Protein AF-A0AAV0JJC5-F1 (afdb_monomer)

Solvent-accessible surface area (backbone atoms only — not comparable to full-atom values): 6132 Å² total; per-residue (Å²): 111,68,70,65,62,50,53,75,70,28,71,69,53,52,53,50,50,52,50,53,51,53,30,59,77,65,74,42,79,82,50,72,70,56,52,53,50,51,51,55,52,48,54,56,51,50,53,56,49,50,56,50,50,52,54,50,49,51,52,51,52,54,51,51,48,46,46,45,70,75,70,37,55,74,71,54,28,52,57,49,52,51,54,50,51,54,50,51,52,53,51,51,54,47,50,55,51,54,52,53,52,61,72,68,54,79,86,128

Mean predicted aligned error: 7.65 Å

Structure (mmCIF, N/CA/C/O backbone):
data_AF-A0AAV0JJC5-F1
#
_entry.id   AF-A0AAV0JJC5-F1
#
loop_
_atom_site.group_PDB
_atom_site.id
_atom_site.type_symbol
_atom_site.label_atom_id
_atom_site.label_alt_id
_atom_site.label_comp_id
_atom_site.label_asym_id
_atom_site.label_entity_id
_atom_site.label_seq_id
_atom_site.pdbx_PDB_ins_code
_atom_site.Cartn_x
_atom_site.Cartn_y
_atom_site.Cartn_z
_atom_site.occupancy
_atom_site.B_iso_or_equiv
_atom_site.auth_seq_id
_atom_site.auth_comp_id
_atom_site.auth_asym_id
_atom_site.auth_atom_id
_atom_site.pdbx_PDB_model_num
ATOM 1 N N . MET A 1 1 ? -3.685 6.514 -6.804 1.00 66.12 1 MET A N 1
ATOM 2 C CA . MET A 1 1 ? -3.808 5.058 -6.588 1.00 66.12 1 MET A CA 1
ATOM 3 C C . MET A 1 1 ? -3.750 4.299 -7.912 1.00 66.12 1 MET A C 1
ATOM 5 O O . MET A 1 1 ? -2.654 3.909 -8.287 1.00 66.12 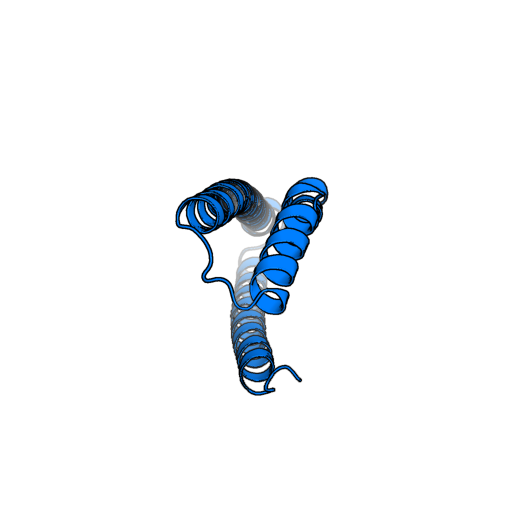1 MET A O 1
ATOM 9 N N . ALA A 1 2 ? -4.844 4.202 -8.683 1.00 79.06 2 ALA A N 1
ATOM 10 C CA . ALA A 1 2 ? -4.889 3.397 -9.917 1.00 79.06 2 ALA A CA 1
ATOM 11 C C . ALA A 1 2 ? -3.810 3.753 -10.961 1.00 79.06 2 ALA A C 1
ATOM 13 O O . ALA A 1 2 ? -3.136 2.865 -11.462 1.00 79.06 2 ALA A O 1
ATOM 14 N N . ARG A 1 3 ? -3.565 5.046 -11.216 1.00 80.75 3 ARG A N 1
ATOM 15 C CA . ARG A 1 3 ? -2.564 5.489 -12.210 1.00 80.75 3 ARG A CA 1
ATOM 16 C C . ARG A 1 3 ? -1.121 5.086 -11.867 1.00 80.75 3 ARG A C 1
ATOM 18 O O . ARG A 1 3 ? -0.334 4.845 -12.770 1.00 80.75 3 ARG A O 1
ATOM 25 N N . VAL A 1 4 ? -0.768 5.014 -10.578 1.00 83.81 4 VAL A N 1
ATOM 26 C CA . VAL A 1 4 ? 0.581 4.590 -10.144 1.00 83.81 4 VAL A CA 1
ATOM 27 C C . VAL A 1 4 ? 0.743 3.083 -10.348 1.00 83.81 4 VAL A C 1
ATOM 29 O O . VAL A 1 4 ? 1.768 2.647 -10.861 1.00 83.81 4 VAL A O 1
ATOM 32 N N . GLN A 1 5 ? -0.296 2.299 -10.039 1.00 78.38 5 GLN A N 1
ATOM 33 C CA . GLN A 1 5 ? -0.321 0.853 -10.295 1.00 78.38 5 GLN A CA 1
ATOM 34 C C . GLN A 1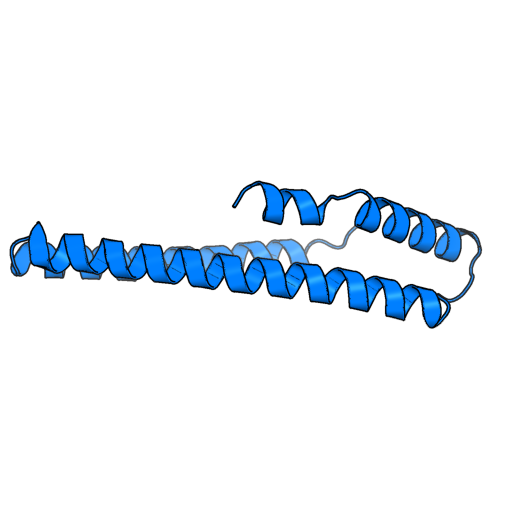 5 ? -0.317 0.526 -11.794 1.00 78.38 5 GLN A C 1
ATOM 36 O O . GLN A 1 5 ? 0.412 -0.361 -12.220 1.00 78.38 5 GLN A O 1
ATOM 41 N N . GLU A 1 6 ? -1.071 1.271 -12.604 1.00 83.75 6 GLU A N 1
ATOM 42 C CA . GLU A 1 6 ? -1.071 1.148 -14.067 1.00 83.75 6 GLU A CA 1
ATOM 43 C C . GLU A 1 6 ? 0.310 1.452 -14.661 1.00 83.75 6 GLU A C 1
ATOM 45 O O . GLU A 1 6 ? 0.730 0.818 -15.626 1.00 83.75 6 GLU A O 1
ATOM 50 N N . SER A 1 7 ? 1.065 2.360 -14.034 1.00 84.94 7 SER A N 1
ATOM 51 C CA . SER A 1 7 ? 2.407 2.710 -14.497 1.00 84.94 7 SER A CA 1
ATOM 52 C C . SER A 1 7 ? 3.421 1.560 -14.411 1.00 84.94 7 SER A C 1
ATOM 54 O O . SER A 1 7 ? 4.425 1.585 -15.118 1.00 84.94 7 SER A O 1
ATOM 56 N N . ALA A 1 8 ? 3.143 0.522 -13.611 1.00 76.75 8 ALA A N 1
ATOM 57 C CA . ALA A 1 8 ? 3.956 -0.693 -13.569 1.00 76.75 8 ALA A CA 1
ATOM 58 C C . ALA A 1 8 ? 3.883 -1.511 -14.877 1.00 76.75 8 ALA A C 1
ATOM 60 O O . ALA A 1 8 ? 4.739 -2.358 -15.118 1.00 76.75 8 ALA A O 1
ATOM 61 N N . ALA A 1 9 ? 2.884 -1.246 -15.725 1.00 81.75 9 ALA A N 1
ATOM 62 C CA . ALA A 1 9 ? 2.697 -1.862 -17.037 1.00 81.75 9 ALA A CA 1
ATOM 63 C C . ALA A 1 9 ? 2.675 -0.819 -18.174 1.00 81.75 9 ALA A C 1
ATOM 65 O O . ALA A 1 9 ? 2.072 -1.053 -19.222 1.00 81.75 9 ALA A O 1
ATOM 66 N N . ASP A 1 10 ? 3.298 0.347 -17.970 1.00 87.62 10 ASP A N 1
ATOM 67 C CA . ASP A 1 10 ? 3.301 1.410 -18.974 1.00 87.62 10 ASP A CA 1
ATOM 68 C C . ASP A 1 10 ? 4.188 1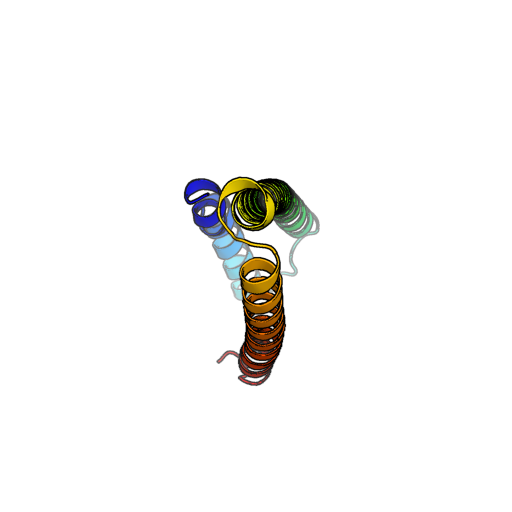.101 -20.193 1.00 87.62 10 ASP A C 1
ATOM 70 O O . ASP A 1 10 ? 4.947 0.127 -20.241 1.00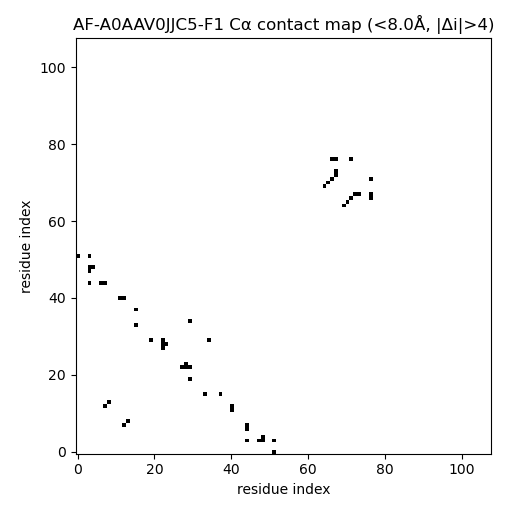 87.62 10 ASP A O 1
ATOM 74 N N . ALA A 1 11 ? 4.088 1.961 -21.209 1.00 86.81 11 ALA A N 1
ATOM 75 C CA . ALA A 1 11 ? 4.824 1.811 -22.460 1.00 86.81 11 ALA A CA 1
ATOM 76 C C . ALA A 1 11 ? 6.344 1.674 -22.250 1.00 86.81 11 ALA A C 1
ATOM 78 O O . ALA A 1 11 ? 6.987 0.913 -22.971 1.00 86.81 11 ALA A O 1
ATOM 79 N N . SER A 1 12 ? 6.918 2.337 -21.237 1.00 86.50 12 SER A N 1
ATOM 80 C CA . SER A 1 12 ? 8.358 2.262 -20.968 1.00 86.50 12 SER A CA 1
ATOM 81 C C . SER A 1 12 ? 8.785 0.868 -20.503 1.00 86.50 12 SER A C 1
ATOM 83 O O . SER A 1 12 ? 9.804 0.349 -20.962 1.00 86.50 12 SER A O 1
ATOM 85 N N . MET A 1 13 ? 7.969 0.209 -19.676 1.00 88.38 13 MET A N 1
ATOM 86 C CA . MET A 1 13 ? 8.210 -1.166 -19.229 1.00 88.38 13 MET A CA 1
ATOM 87 C C . MET A 1 13 ? 8.084 -2.170 -20.380 1.00 88.38 13 MET A C 1
ATOM 89 O O . MET A 1 13 ? 8.897 -3.091 -20.494 1.00 88.38 13 MET A O 1
ATOM 93 N N . VAL A 1 14 ? 7.115 -1.966 -21.278 1.00 89.00 14 VAL A N 1
ATOM 94 C CA . VAL A 1 14 ? 6.943 -2.792 -22.485 1.00 89.00 14 VAL A CA 1
ATOM 95 C C . VAL A 1 14 ? 8.136 -2.638 -23.434 1.00 89.00 14 VAL A C 1
ATOM 97 O O . VAL A 1 14 ? 8.678 -3.636 -23.913 1.00 89.00 14 VAL A O 1
ATOM 100 N N . GLU A 1 15 ? 8.597 -1.410 -23.672 1.00 88.25 15 GLU A N 1
ATOM 101 C CA . GLU A 1 15 ? 9.777 -1.142 -24.501 1.00 88.25 15 GLU A CA 1
ATOM 102 C C . GLU A 1 15 ? 11.048 -1.777 -23.925 1.00 88.25 15 GLU A C 1
ATOM 104 O O . GLU A 1 15 ? 11.829 -2.391 -24.660 1.00 88.25 15 GLU A O 1
ATOM 109 N N . LEU A 1 16 ? 11.259 -1.665 -2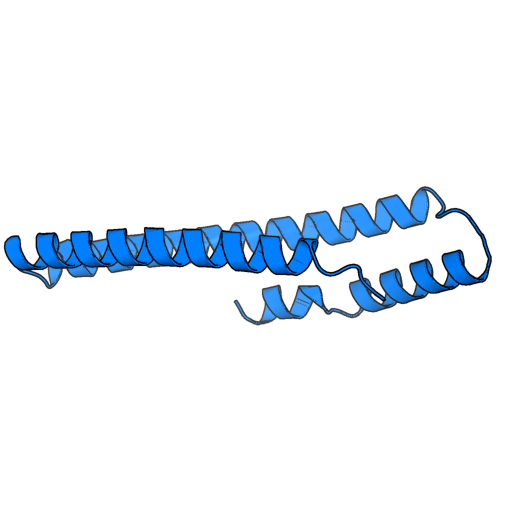2.609 1.00 86.06 16 LEU A N 1
ATOM 110 C CA . LEU A 1 16 ? 12.386 -2.300 -21.923 1.00 86.06 16 LEU A CA 1
ATOM 111 C C . LEU A 1 16 ? 12.314 -3.830 -22.008 1.00 86.06 16 LEU A C 1
ATOM 113 O O . LEU A 1 16 ? 13.330 -4.464 -22.293 1.00 86.06 16 LEU A O 1
ATOM 117 N N . SER A 1 17 ? 11.126 -4.417 -21.843 1.00 86.81 17 SER A N 1
ATOM 118 C CA . SER A 1 17 ? 10.903 -5.859 -22.004 1.00 86.81 17 SER A CA 1
ATOM 119 C C . SER A 1 17 ? 11.224 -6.333 -23.425 1.00 86.81 17 SER A C 1
ATOM 121 O O . SER A 1 17 ? 11.928 -7.332 -23.619 1.00 86.81 17 SER A O 1
ATOM 123 N N . HIS A 1 18 ? 10.788 -5.580 -24.439 1.00 88.31 18 HIS A N 1
ATOM 124 C CA . HIS A 1 18 ? 11.082 -5.903 -25.831 1.00 88.31 18 HIS A CA 1
ATOM 125 C C . HIS A 1 18 ? 12.587 -5.846 -26.118 1.00 88.31 18 HIS A C 1
ATOM 127 O O . HIS A 1 18 ? 13.136 -6.754 -26.743 1.00 88.31 18 HIS A O 1
ATOM 133 N N . LEU A 1 19 ? 13.281 -4.825 -25.611 1.00 84.50 19 LEU A N 1
ATOM 134 C CA . LEU A 1 19 ? 14.732 -4.696 -25.756 1.00 84.50 19 LEU A CA 1
ATOM 135 C C . LEU A 1 19 ? 15.497 -5.811 -25.042 1.00 84.50 19 LEU A C 1
ATOM 137 O O . LEU A 1 19 ? 16.423 -6.372 -25.627 1.00 84.50 19 LEU A O 1
ATOM 141 N N . ALA A 1 20 ? 15.092 -6.175 -23.824 1.00 82.19 20 ALA A N 1
ATOM 142 C CA . ALA A 1 20 ? 15.668 -7.306 -23.104 1.00 82.19 20 ALA A CA 1
ATOM 143 C C . ALA A 1 20 ? 15.486 -8.616 -23.893 1.00 82.19 20 ALA A C 1
ATOM 145 O O . ALA A 1 20 ? 16.446 -9.360 -24.100 1.00 82.19 20 ALA A O 1
ATOM 146 N N . THR A 1 21 ? 14.285 -8.847 -24.434 1.00 85.25 21 THR A N 1
ATOM 147 C CA . THR A 1 21 ? 13.972 -10.018 -25.269 1.00 85.25 21 THR A CA 1
ATOM 148 C C . THR A 1 21 ? 14.829 -10.055 -26.537 1.00 85.25 21 THR A C 1
ATOM 150 O O . THR A 1 21 ? 15.401 -11.093 -26.871 1.00 85.25 21 THR A O 1
ATOM 153 N N . GLN A 1 22 ? 14.982 -8.924 -27.234 1.00 84.75 22 GLN A N 1
ATOM 154 C CA . GLN A 1 22 ? 15.840 -8.840 -28.420 1.00 84.75 22 GLN A CA 1
ATOM 155 C C . GLN A 1 22 ? 17.307 -9.158 -28.102 1.00 84.75 22 GLN A C 1
ATOM 157 O O . GLN A 1 22 ? 17.976 -9.819 -28.899 1.00 84.75 22 GLN A O 1
ATOM 162 N N . MET A 1 23 ? 17.813 -8.713 -26.949 1.00 80.19 23 MET A N 1
ATOM 163 C CA . MET A 1 23 ? 19.185 -9.000 -26.519 1.00 80.19 23 MET A CA 1
ATOM 164 C C . MET A 1 23 ? 19.397 -10.490 -26.231 1.00 80.19 23 MET A C 1
ATOM 166 O O . MET A 1 23 ? 20.390 -11.058 -26.693 1.00 80.19 23 MET A O 1
ATOM 170 N N . ILE A 1 24 ? 18.429 -11.142 -25.577 1.00 80.44 24 ILE A N 1
ATOM 171 C CA . ILE A 1 24 ? 18.435 -12.595 -25.339 1.00 80.44 24 ILE A CA 1
ATOM 172 C C . ILE A 1 24 ? 18.456 -13.359 -26.670 1.00 80.44 24 ILE A C 1
ATOM 174 O O . ILE A 1 24 ? 19.317 -14.216 -26.879 1.00 80.44 24 ILE A O 1
ATOM 178 N N . MET A 1 25 ? 17.565 -13.010 -27.605 1.00 82.38 25 MET A N 1
ATOM 179 C CA . MET A 1 25 ? 17.467 -13.672 -28.915 1.00 82.38 25 MET A CA 1
ATOM 180 C C . MET A 1 25 ? 18.747 -13.529 -29.744 1.00 82.38 25 MET A C 1
ATOM 182 O O . MET A 1 25 ? 19.143 -14.452 -30.453 1.00 82.38 25 MET A O 1
ATOM 186 N N . ARG A 1 26 ? 19.433 -12.388 -29.630 1.00 84.62 26 ARG A N 1
ATOM 187 C CA . ARG A 1 26 ? 20.714 -12.131 -30.304 1.00 84.62 26 ARG A CA 1
ATOM 188 C C . ARG A 1 26 ? 21.929 -12.687 -29.551 1.00 84.62 26 ARG A C 1
ATOM 190 O O . ARG A 1 26 ? 23.052 -12.425 -29.975 1.00 84.62 26 ARG A O 1
ATOM 197 N N . ARG A 1 27 ? 21.737 -13.417 -28.439 1.00 78.06 27 ARG A N 1
ATOM 198 C CA . ARG A 1 27 ? 22.806 -13.893 -27.530 1.00 78.06 27 ARG A CA 1
ATOM 199 C C . ARG A 1 27 ? 23.802 -12.789 -27.160 1.00 78.06 27 ARG A C 1
ATOM 201 O O . ARG A 1 27 ? 24.999 -13.026 -27.029 1.00 78.06 27 ARG A O 1
ATOM 208 N N . THR A 1 28 ? 23.304 -11.563 -27.046 1.00 71.81 28 THR A N 1
ATOM 209 C CA . THR A 1 28 ? 24.113 -10.388 -26.736 1.00 71.81 28 THR A CA 1
ATOM 210 C C . THR A 1 28 ? 23.952 -10.086 -25.255 1.00 71.81 28 THR A C 1
ATOM 212 O O . THR A 1 28 ? 22.832 -10.064 -24.746 1.00 71.81 28 THR A O 1
ATOM 215 N N . THR A 1 29 ? 25.056 -9.857 -24.545 1.00 72.94 29 THR A N 1
ATOM 216 C CA . THR A 1 29 ? 24.993 -9.395 -23.156 1.00 72.94 29 THR A CA 1
ATOM 217 C C . THR A 1 29 ? 24.272 -8.046 -23.085 1.00 72.94 29 THR A C 1
ATOM 219 O O . THR A 1 29 ? 24.497 -7.194 -23.955 1.00 72.94 29 THR A O 1
ATOM 222 N N . PRO A 1 30 ? 23.413 -7.816 -22.071 1.00 67.69 30 PRO A N 1
ATOM 223 C CA . PRO A 1 30 ? 22.818 -6.507 -21.860 1.00 67.69 30 PRO A CA 1
ATOM 224 C C . PRO A 1 30 ? 23.921 -5.459 -21.776 1.00 67.69 30 PRO A C 1
ATOM 226 O O . PRO A 1 30 ? 24.853 -5.586 -20.978 1.00 67.69 30 PRO A O 1
ATOM 229 N N . CYS A 1 31 ? 23.860 -4.433 -22.624 1.00 73.19 31 CYS A N 1
ATOM 230 C CA . CYS A 1 31 ? 24.828 -3.353 -22.514 1.00 73.19 31 CYS A CA 1
ATOM 231 C C . CYS A 1 31 ? 24.549 -2.566 -21.226 1.00 73.19 31 CYS A C 1
ATOM 233 O O . CYS A 1 31 ? 23.392 -2.398 -20.838 1.00 73.19 31 CYS A O 1
ATOM 235 N N . LEU A 1 32 ? 25.603 -2.039 -20.591 1.00 77.25 32 LEU A N 1
ATOM 236 C CA . LEU A 1 32 ? 25.517 -1.227 -19.366 1.00 77.25 32 LEU A CA 1
ATOM 237 C C . LEU A 1 32 ? 24.400 -0.168 -19.448 1.00 77.25 32 LEU A C 1
ATOM 239 O O . LEU A 1 32 ? 23.674 0.062 -18.489 1.00 77.25 32 LEU A O 1
ATOM 243 N N . ARG A 1 33 ? 24.223 0.423 -20.635 1.00 77.31 33 ARG A N 1
ATOM 244 C CA . ARG A 1 33 ? 23.219 1.450 -20.925 1.00 77.31 33 ARG A CA 1
ATOM 245 C C . ARG A 1 33 ? 21.771 0.951 -20.830 1.00 77.31 33 ARG A C 1
ATOM 247 O O . ARG A 1 33 ? 20.901 1.732 -20.466 1.00 77.31 33 ARG A O 1
ATOM 254 N N . VAL A 1 34 ? 21.491 -0.310 -21.175 1.00 79.94 34 VAL A N 1
ATOM 255 C CA . VAL A 1 34 ? 20.148 -0.897 -21.008 1.00 79.94 34 VAL A CA 1
ATOM 256 C C . VAL A 1 34 ? 19.872 -1.163 -19.534 1.00 79.94 34 VAL A C 1
ATOM 258 O O . VAL A 1 34 ? 18.815 -0.754 -19.068 1.00 79.94 34 VAL A O 1
ATOM 261 N N . ASN A 1 35 ? 20.829 -1.729 -18.789 1.00 82.19 35 ASN A N 1
ATOM 262 C CA . ASN A 1 35 ? 20.675 -1.930 -17.342 1.00 82.19 35 ASN A CA 1
ATOM 263 C C . ASN A 1 35 ? 20.452 -0.602 -16.612 1.00 82.19 35 ASN A C 1
ATOM 265 O O . ASN A 1 35 ? 19.462 -0.462 -15.911 1.00 82.19 35 ASN A O 1
ATOM 269 N N . GLN A 1 36 ? 21.272 0.417 -16.885 1.00 85.62 36 GLN A N 1
ATOM 270 C CA . GLN A 1 36 ? 21.088 1.755 -16.309 1.00 85.62 36 GLN A CA 1
ATOM 271 C C . GLN A 1 36 ? 19.700 2.341 -16.591 1.00 85.62 36 GLN A C 1
ATOM 273 O O . GLN A 1 36 ? 19.139 3.044 -15.755 1.00 85.62 36 GLN A O 1
ATOM 278 N N . ARG A 1 37 ? 19.139 2.069 -17.776 1.00 84.19 37 ARG A N 1
ATOM 279 C CA . ARG A 1 37 ? 17.806 2.554 -18.139 1.00 84.19 37 ARG A CA 1
ATOM 280 C C . ARG A 1 37 ? 16.693 1.764 -17.453 1.00 84.19 37 ARG A C 1
ATOM 282 O O . ARG A 1 37 ? 15.688 2.370 -17.091 1.00 84.19 37 ARG A O 1
ATOM 289 N N . VAL A 1 38 ? 16.867 0.454 -17.267 1.00 85.38 38 VAL A N 1
ATOM 290 C CA . VAL A 1 38 ? 15.969 -0.379 -16.453 1.00 85.38 38 VAL A CA 1
ATOM 291 C C . VAL A 1 38 ? 15.977 0.120 -15.012 1.00 85.38 38 VAL A C 1
ATOM 293 O O . VAL A 1 38 ? 1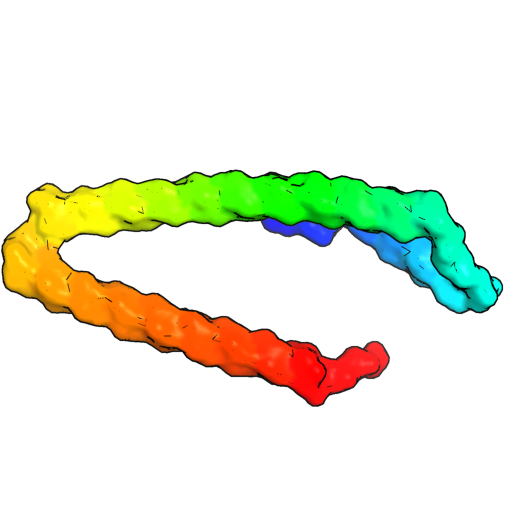4.917 0.470 -14.504 1.00 85.38 38 VAL A O 1
ATOM 296 N N . ASP A 1 39 ? 17.157 0.266 -14.409 1.00 87.94 39 ASP A N 1
ATOM 297 C CA . ASP A 1 39 ? 17.316 0.711 -13.022 1.00 87.94 39 ASP A CA 1
ATOM 298 C C . ASP A 1 39 ? 16.692 2.094 -12.805 1.00 87.94 39 ASP A C 1
ATOM 300 O O . ASP A 1 39 ? 15.885 2.276 -11.900 1.00 87.94 39 ASP A O 1
ATOM 304 N N . ALA A 1 40 ? 16.983 3.066 -13.677 1.00 88.69 40 ALA A N 1
ATOM 305 C CA . ALA A 1 40 ? 16.406 4.407 -13.571 1.00 88.69 40 ALA A CA 1
ATOM 306 C C . ALA A 1 40 ? 14.872 4.408 -13.698 1.00 88.69 40 ALA A C 1
ATOM 308 O O . ALA A 1 40 ? 14.195 5.174 -13.010 1.00 88.69 40 ALA A O 1
ATOM 309 N N . THR A 1 41 ? 14.321 3.553 -14.567 1.00 87.81 41 THR A N 1
ATOM 310 C CA . THR A 1 41 ? 12.867 3.424 -14.737 1.00 87.81 41 THR A CA 1
ATOM 311 C C . THR A 1 41 ? 12.240 2.795 -13.495 1.00 87.81 41 THR A C 1
ATOM 313 O O . THR A 1 41 ? 11.259 3.331 -12.986 1.00 87.81 41 THR A O 1
ATOM 316 N N . LEU A 1 42 ? 12.826 1.714 -12.970 1.00 88.81 42 LEU A N 1
ATOM 317 C CA . LEU A 1 42 ? 12.338 1.024 -11.775 1.00 88.81 42 LEU A CA 1
ATOM 318 C C . LEU A 1 42 ? 12.404 1.915 -10.533 1.00 88.81 42 LEU A C 1
ATOM 320 O O . LEU A 1 42 ? 11.380 2.078 -9.879 1.00 88.81 42 LEU A O 1
ATOM 324 N N . VAL A 1 43 ? 13.534 2.582 -10.276 1.00 91.62 43 VAL A N 1
ATOM 325 C CA . VAL A 1 43 ? 13.694 3.497 -9.130 1.00 91.62 43 VAL A CA 1
ATOM 326 C C . VAL A 1 43 ? 12.629 4.593 -9.142 1.00 91.62 43 VAL A C 1
ATOM 328 O O . VAL A 1 43 ? 12.021 4.895 -8.117 1.00 91.62 43 VAL A O 1
ATOM 331 N N . ALA A 1 44 ? 12.345 5.181 -10.308 1.00 88.56 44 ALA A N 1
ATOM 332 C CA . ALA A 1 44 ? 11.308 6.203 -10.409 1.00 88.56 44 ALA A CA 1
ATOM 333 C C . ALA A 1 44 ? 9.912 5.657 -10.053 1.00 88.56 44 ALA A C 1
ATOM 335 O O . ALA A 1 44 ? 9.133 6.354 -9.401 1.00 88.56 44 ALA A O 1
ATOM 336 N N . LYS A 1 45 ? 9.588 4.422 -10.460 1.00 88.81 45 LYS A N 1
ATOM 337 C CA . LYS A 1 45 ? 8.310 3.779 -10.117 1.00 88.81 45 LYS A CA 1
ATOM 338 C C . LYS A 1 45 ? 8.241 3.364 -8.652 1.00 88.81 45 LYS A C 1
ATOM 340 O O . LYS A 1 45 ? 7.192 3.532 -8.034 1.00 88.81 45 LYS A O 1
ATOM 345 N N . GLU A 1 46 ? 9.337 2.852 -8.104 1.00 89.75 46 GLU A N 1
ATOM 346 C CA . GLU A 1 46 ? 9.462 2.486 -6.692 1.00 89.75 46 GLU A CA 1
ATOM 347 C C . GLU A 1 46 ? 9.195 3.694 -5.798 1.00 89.75 46 GLU A C 1
ATOM 349 O O . GLU A 1 46 ? 8.316 3.619 -4.944 1.00 89.75 46 GLU A O 1
ATOM 354 N N . ASN A 1 47 ? 9.827 4.837 -6.081 1.00 91.94 47 ASN A N 1
ATOM 355 C CA . ASN A 1 47 ? 9.605 6.077 -5.332 1.00 91.94 47 ASN A CA 1
ATOM 356 C C . ASN A 1 47 ? 8.131 6.520 -5.370 1.00 91.94 47 ASN A C 1
ATOM 358 O O . ASN A 1 47 ? 7.545 6.863 -4.346 1.00 91.94 47 ASN A O 1
ATOM 362 N N . GLN A 1 48 ? 7.490 6.471 -6.545 1.00 90.69 48 GLN A N 1
ATOM 363 C CA . GLN A 1 48 ? 6.065 6.810 -6.669 1.00 90.69 48 GLN A CA 1
ATOM 364 C C . GLN A 1 48 ? 5.162 5.851 -5.883 1.00 90.69 48 GLN A C 1
ATOM 366 O O . GLN A 1 48 ? 4.120 6.258 -5.360 1.00 90.69 48 GLN A O 1
ATOM 371 N N . MET A 1 49 ? 5.531 4.571 -5.817 1.00 91.00 49 MET A N 1
ATOM 372 C CA . MET A 1 49 ? 4.807 3.581 -5.027 1.00 91.00 49 MET A CA 1
ATOM 373 C C . MET A 1 49 ? 5.027 3.794 -3.526 1.00 91.00 49 MET A C 1
ATOM 375 O O . MET A 1 49 ? 4.079 3.673 -2.756 1.00 91.00 49 MET A O 1
ATOM 379 N N . GLU A 1 50 ? 6.238 4.151 -3.106 1.00 93.69 50 GLU A N 1
ATOM 380 C CA . GLU A 1 50 ? 6.564 4.474 -1.716 1.00 93.69 50 GLU A CA 1
ATOM 381 C C . GLU A 1 50 ? 5.742 5.669 -1.213 1.00 93.69 50 GLU A C 1
ATOM 383 O O . GLU A 1 50 ? 5.063 5.568 -0.190 1.00 93.69 50 GLU A O 1
ATOM 388 N N . GLU A 1 51 ? 5.694 6.767 -1.974 1.00 93.94 51 GLU A N 1
ATOM 389 C CA . GLU A 1 51 ? 4.857 7.933 -1.655 1.00 93.94 51 GLU A CA 1
ATOM 390 C C . GLU A 1 51 ? 3.374 7.558 -1.519 1.00 93.94 51 GLU A C 1
ATOM 392 O O . GLU A 1 51 ? 2.669 8.007 -0.608 1.00 93.94 51 GLU A O 1
ATOM 397 N N . LEU A 1 52 ? 2.892 6.696 -2.416 1.00 92.88 52 LEU A N 1
ATOM 398 C CA . LEU A 1 52 ? 1.528 6.191 -2.390 1.00 92.88 52 LEU A CA 1
ATOM 399 C C . LEU A 1 52 ? 1.251 5.370 -1.126 1.00 92.88 52 LEU A C 1
ATOM 401 O O . LEU A 1 52 ? 0.194 5.541 -0.511 1.00 92.88 52 LEU A O 1
ATOM 405 N N . LEU A 1 53 ? 2.177 4.491 -0.738 1.00 92.81 53 LEU A N 1
ATOM 406 C CA . LEU A 1 53 ? 2.068 3.679 0.472 1.00 92.81 53 LEU A CA 1
ATOM 407 C C . LEU A 1 53 ? 2.077 4.555 1.727 1.00 92.81 53 LEU A C 1
ATOM 409 O O . LEU A 1 53 ? 1.244 4.345 2.606 1.00 92.81 53 LEU A O 1
ATOM 413 N N . HIS A 1 54 ? 2.916 5.591 1.778 1.00 95.94 54 HIS A N 1
ATOM 414 C CA . HIS A 1 54 ? 2.889 6.570 2.864 1.00 95.94 54 HIS A CA 1
ATOM 415 C C . HIS A 1 54 ? 1.547 7.300 2.965 1.00 95.94 54 HIS A C 1
ATOM 417 O O . HIS A 1 54 ? 0.999 7.430 4.060 1.00 95.94 54 HIS A O 1
ATOM 423 N N . ALA A 1 55 ? 0.978 7.736 1.838 1.00 94.81 55 ALA A N 1
ATOM 424 C CA . ALA A 1 55 ? -0.336 8.378 1.826 1.00 94.81 55 ALA A CA 1
ATOM 425 C C . ALA A 1 55 ? -1.456 7.421 2.278 1.00 94.81 55 ALA A C 1
ATOM 427 O O . ALA A 1 55 ? -2.373 7.824 2.997 1.00 94.81 55 ALA A O 1
ATOM 428 N N . ALA A 1 56 ? -1.384 6.148 1.878 1.00 94.44 56 ALA A N 1
ATOM 429 C CA . ALA A 1 56 ? -2.321 5.121 2.323 1.00 94.44 56 ALA A CA 1
ATOM 430 C C . ALA A 1 56 ? -2.195 4.848 3.832 1.00 94.44 56 ALA A C 1
ATOM 432 O O . ALA A 1 56 ? -3.210 4.714 4.518 1.00 94.44 56 ALA A O 1
ATOM 433 N N . ASP A 1 57 ? -0.970 4.818 4.359 1.00 95.38 57 ASP A N 1
ATOM 434 C CA . ASP A 1 57 ? -0.699 4.634 5.783 1.00 95.38 57 ASP A CA 1
ATOM 435 C C . ASP A 1 57 ? -1.180 5.810 6.630 1.00 95.38 57 ASP A C 1
ATOM 437 O O . ASP A 1 57 ? -1.818 5.598 7.664 1.00 95.38 57 ASP A O 1
ATOM 441 N N . ASP A 1 58 ? -0.963 7.040 6.172 1.00 97.31 58 ASP A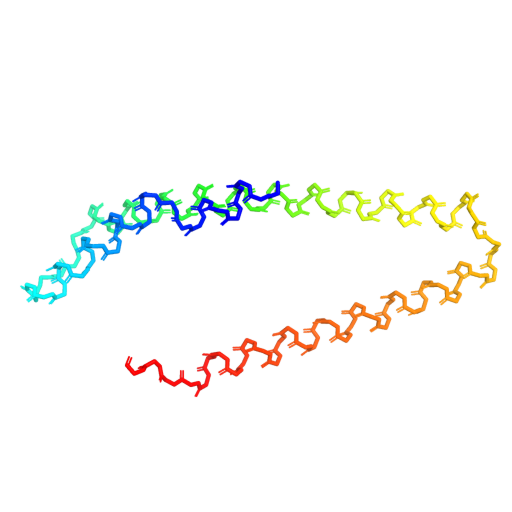 N 1
ATOM 442 C CA . ASP A 1 58 ? -1.494 8.233 6.829 1.00 97.31 58 ASP A CA 1
ATOM 443 C C . ASP A 1 58 ? -3.032 8.208 6.860 1.00 97.31 58 ASP A C 1
ATOM 445 O O . ASP A 1 58 ? -3.640 8.386 7.919 1.00 97.31 58 ASP A O 1
ATOM 449 N N . LEU A 1 59 ? -3.685 7.879 5.738 1.00 97.56 59 LEU A N 1
ATOM 450 C CA . LEU A 1 59 ? -5.142 7.720 5.694 1.00 97.56 59 LEU A CA 1
ATOM 451 C C . LEU A 1 59 ? -5.628 6.624 6.655 1.00 97.56 59 LEU A C 1
ATOM 453 O O . LEU A 1 59 ? -6.617 6.822 7.371 1.00 97.56 59 LEU A O 1
ATOM 457 N N . ARG A 1 60 ? -4.928 5.484 6.705 1.00 95.38 60 ARG A N 1
ATOM 458 C CA . ARG A 1 60 ? -5.225 4.374 7.621 1.00 95.38 60 ARG A CA 1
ATOM 459 C C . ARG A 1 60 ? -5.146 4.825 9.078 1.00 95.38 60 ARG A C 1
ATOM 461 O O . ARG A 1 60 ? -6.067 4.543 9.842 1.00 95.38 60 ARG A O 1
ATOM 468 N N . LEU A 1 61 ? -4.099 5.555 9.462 1.00 96.38 61 LEU A N 1
ATOM 469 C CA . LEU A 1 61 ? -3.915 6.046 10.831 1.00 96.38 61 LEU A CA 1
ATOM 470 C C . LEU A 1 61 ? -4.936 7.119 11.215 1.00 96.38 61 LEU A C 1
ATOM 472 O O . LEU A 1 61 ? -5.464 7.087 12.328 1.00 96.38 61 LEU A O 1
ATOM 476 N N . ARG A 1 62 ? -5.255 8.047 10.307 1.00 97.94 62 ARG A N 1
ATOM 477 C CA . ARG A 1 62 ? -6.304 9.056 10.535 1.00 97.94 62 ARG A CA 1
ATOM 478 C C . ARG A 1 62 ? -7.671 8.407 10.726 1.00 97.94 62 ARG A C 1
ATOM 480 O O . ARG A 1 62 ? -8.389 8.765 11.654 1.00 97.94 62 ARG A O 1
ATOM 487 N N . THR A 1 63 ? -7.992 7.411 9.903 1.00 96.94 63 THR A N 1
ATOM 488 C CA . THR A 1 63 ? -9.243 6.646 10.008 1.00 96.94 63 THR A CA 1
ATOM 489 C C . THR A 1 63 ? -9.305 5.865 11.318 1.00 96.94 63 THR A C 1
ATOM 491 O O . THR A 1 63 ? -10.311 5.920 12.022 1.00 96.94 63 THR A O 1
ATOM 494 N N . LEU A 1 64 ? -8.216 5.183 11.685 1.00 96.25 64 LEU A N 1
ATOM 495 C CA . LEU A 1 64 ? -8.120 4.453 12.948 1.00 96.25 64 LEU A CA 1
ATOM 496 C C . LEU A 1 64 ? -8.348 5.380 14.147 1.00 96.25 64 LEU A C 1
ATOM 498 O O . LEU A 1 64 ? -9.093 5.030 15.059 1.00 96.25 64 LEU A O 1
ATOM 502 N N . ARG A 1 65 ? -7.746 6.574 14.120 1.00 97.06 65 ARG A N 1
ATOM 503 C CA . ARG A 1 65 ? -7.918 7.589 15.162 1.00 97.06 65 ARG A CA 1
ATOM 504 C C . ARG A 1 65 ? -9.378 8.022 15.282 1.00 97.06 65 ARG A C 1
ATOM 506 O O . ARG A 1 65 ? -9.905 7.996 16.387 1.00 97.06 65 ARG A O 1
ATOM 513 N N . ALA A 1 66 ? -10.033 8.343 14.168 1.00 98.12 66 ALA A N 1
ATOM 514 C CA . ALA A 1 66 ? -11.438 8.745 14.178 1.00 98.12 66 ALA A CA 1
ATOM 515 C C . ALA A 1 66 ? -12.350 7.638 14.737 1.00 98.12 66 ALA A C 1
ATOM 517 O O . ALA A 1 66 ? -13.196 7.890 15.587 1.00 98.12 66 ALA A O 1
ATOM 518 N N . ILE A 1 67 ? -12.133 6.381 14.334 1.00 97.69 67 ILE A N 1
ATOM 519 C CA . ILE A 1 67 ? -12.912 5.246 14.850 1.00 97.69 67 ILE A CA 1
ATOM 520 C C . ILE A 1 67 ? -12.716 5.082 16.364 1.00 97.69 67 ILE A C 1
ATOM 522 O O . ILE A 1 67 ? -13.691 4.955 17.103 1.00 97.69 67 ILE A O 1
ATOM 526 N N . VAL A 1 68 ? -11.464 5.086 16.829 1.00 97.75 68 VAL A N 1
ATOM 527 C CA . VAL A 1 68 ? -11.121 4.823 18.235 1.00 97.75 68 VAL A CA 1
ATOM 528 C C . VAL A 1 68 ? -11.537 5.963 19.165 1.00 97.75 68 VAL A C 1
ATOM 530 O O . VAL A 1 68 ? -11.935 5.686 20.293 1.00 97.75 68 VAL A O 1
ATOM 533 N N . HIS A 1 69 ? -11.431 7.217 18.722 1.00 96.94 69 HIS A N 1
ATOM 534 C CA . HIS A 1 69 ? -11.671 8.381 19.579 1.00 96.94 69 HIS A CA 1
ATOM 535 C C . HIS A 1 69 ? -13.071 8.980 19.436 1.00 96.94 69 HIS A C 1
ATOM 537 O O . HIS A 1 69 ? -13.633 9.403 20.443 1.00 96.94 69 HIS A O 1
ATOM 543 N N . ASP A 1 70 ? -13.633 9.008 18.225 1.00 97.69 70 ASP A N 1
ATOM 544 C CA . ASP A 1 70 ? -14.835 9.802 17.939 1.00 97.69 70 ASP A CA 1
ATOM 545 C C . ASP A 1 70 ? -16.107 8.947 17.823 1.00 97.69 70 ASP A C 1
ATOM 547 O O . ASP A 1 70 ? -17.214 9.477 17.909 1.00 97.69 70 ASP A O 1
ATOM 551 N N . ILE A 1 71 ? -15.972 7.630 17.616 1.00 97.88 71 ILE A N 1
ATOM 552 C CA . ILE A 1 71 ? -17.106 6.732 17.330 1.00 97.88 71 ILE A CA 1
ATOM 553 C C . ILE A 1 71 ? -17.309 5.701 18.441 1.00 97.88 71 ILE A C 1
ATOM 555 O O . ILE A 1 71 ? -18.432 5.489 18.900 1.00 97.88 71 ILE A O 1
ATOM 559 N N . LEU A 1 72 ? -16.242 5.010 18.843 1.00 98.38 72 LEU A N 1
ATOM 560 C CA . LEU A 1 72 ? -16.342 3.872 19.750 1.00 98.38 72 LEU A CA 1
ATOM 561 C C . LEU A 1 72 ? -16.233 4.287 21.218 1.00 98.38 72 LEU A C 1
ATOM 563 O O . LEU A 1 72 ? -15.446 5.149 21.599 1.00 98.38 72 LEU A O 1
ATOM 567 N N . THR A 1 73 ? -16.969 3.585 22.079 1.00 98.38 73 THR A N 1
ATOM 568 C CA . THR A 1 73 ? -16.688 3.606 23.521 1.00 98.38 73 THR A CA 1
ATOM 569 C C . THR A 1 73 ? -15.357 2.897 23.819 1.00 98.38 73 THR A C 1
ATOM 571 O O . THR A 1 73 ? -14.933 2.042 23.033 1.00 98.38 73 THR A O 1
ATOM 574 N N . PRO A 1 74 ? -14.707 3.154 24.972 1.00 97.88 74 PRO A N 1
ATOM 575 C CA . PRO A 1 74 ? -13.391 2.582 25.269 1.00 97.88 74 PRO A CA 1
ATOM 576 C C . PRO A 1 74 ? -13.324 1.053 25.150 1.00 97.88 74 PRO A C 1
ATOM 578 O O . PRO A 1 74 ? -12.381 0.518 24.572 1.00 97.88 74 PRO A O 1
ATOM 581 N N . ILE A 1 75 ? -14.344 0.333 25.629 1.00 98.00 75 ILE A N 1
ATOM 582 C CA . ILE A 1 75 ? -14.366 -1.135 25.549 1.00 98.00 75 ILE A CA 1
ATOM 583 C C . ILE A 1 75 ? -14.539 -1.639 24.108 1.00 98.00 75 ILE A C 1
ATOM 585 O O . ILE A 1 75 ? -13.916 -2.624 23.714 1.00 98.00 75 ILE A O 1
ATOM 589 N N . GLN A 1 76 ? -15.333 -0.944 23.288 1.00 98.50 76 GLN A N 1
ATOM 590 C CA . GLN A 1 76 ? -15.485 -1.272 21.869 1.00 98.50 76 GLN A CA 1
ATOM 591 C C . GLN A 1 76 ? -14.192 -1.001 21.099 1.00 98.50 76 GLN A C 1
ATOM 593 O O . GLN A 1 76 ? -13.815 -1.808 20.253 1.00 98.50 76 GLN A O 1
ATOM 598 N N . ALA A 1 77 ? -13.495 0.093 21.416 1.00 98.25 77 ALA A N 1
ATOM 599 C CA . ALA A 1 77 ? -12.204 0.411 20.823 1.00 98.25 77 ALA A CA 1
ATOM 600 C C . ALA A 1 77 ? -11.161 -0.677 21.119 1.00 98.25 77 ALA A C 1
ATOM 602 O O . ALA A 1 77 ? -10.443 -1.088 20.212 1.00 98.25 77 ALA A O 1
ATOM 603 N N . VAL A 1 78 ? -11.122 -1.211 22.347 1.00 98.19 78 VAL A N 1
ATOM 604 C CA . VAL A 1 78 ? -10.242 -2.341 22.696 1.00 98.19 78 VAL A CA 1
ATOM 605 C C . VAL A 1 78 ? -10.559 -3.574 21.847 1.00 98.19 78 VAL A C 1
ATOM 607 O O . VAL A 1 78 ? -9.656 -4.119 21.214 1.00 98.19 78 VAL A O 1
ATOM 610 N N . HIS A 1 79 ? -11.828 -3.992 21.772 1.00 98.44 79 HIS A N 1
ATOM 611 C CA . HIS A 1 79 ? -12.218 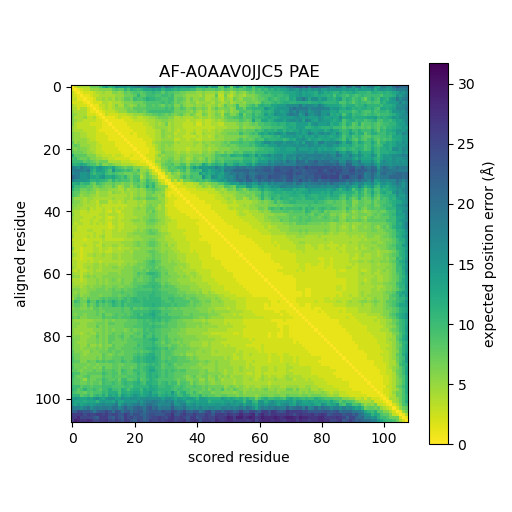-5.142 20.944 1.00 98.44 79 HIS A CA 1
ATOM 612 C C . HIS A 1 79 ? -11.883 -4.935 19.463 1.00 98.44 79 HIS A C 1
ATOM 614 O O . HIS A 1 79 ? -11.390 -5.847 18.799 1.00 98.44 79 HIS A O 1
ATOM 620 N N . PHE A 1 80 ? -12.111 -3.726 18.952 1.00 97.44 80 PHE A N 1
ATOM 621 C CA . PHE A 1 80 ? -11.775 -3.365 17.582 1.00 97.44 80 PHE A CA 1
ATOM 622 C C . PHE A 1 80 ? -10.266 -3.453 17.319 1.00 97.44 80 PHE A C 1
ATOM 624 O O . PHE A 1 80 ? -9.854 -4.065 16.336 1.00 97.44 80 PHE A O 1
ATOM 631 N N . LEU A 1 81 ? -9.431 -2.907 18.208 1.00 97.38 81 LEU A N 1
ATOM 632 C CA . LEU A 1 81 ? -7.973 -2.938 18.064 1.00 97.38 81 LEU A CA 1
ATOM 633 C C . LEU A 1 81 ? -7.407 -4.363 18.101 1.00 97.38 81 LEU A C 1
ATOM 635 O O . LEU A 1 81 ? -6.491 -4.663 17.334 1.00 97.38 81 LEU A O 1
ATOM 639 N N . ILE A 1 82 ? -7.973 -5.250 18.925 1.00 98.19 82 ILE A N 1
ATOM 640 C CA . ILE A 1 82 ? -7.613 -6.677 18.933 1.00 98.19 82 ILE A CA 1
ATOM 641 C C . ILE A 1 82 ? -7.913 -7.300 17.565 1.00 98.19 82 ILE A C 1
ATOM 643 O O . ILE A 1 82 ? -7.021 -7.878 16.946 1.00 98.19 82 I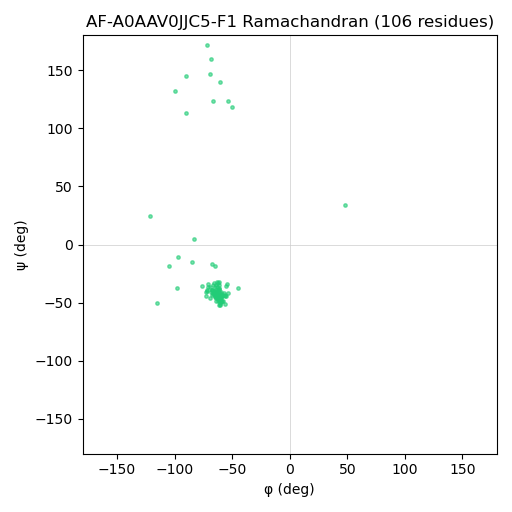LE A O 1
ATOM 647 N N . ALA A 1 83 ? -9.133 -7.123 17.049 1.00 97.81 83 ALA A N 1
ATOM 648 C CA . ALA A 1 83 ? -9.527 -7.673 15.752 1.00 97.81 83 ALA A CA 1
ATOM 649 C C . ALA A 1 83 ? -8.672 -7.124 14.593 1.00 97.81 83 ALA A C 1
ATOM 651 O O . ALA A 1 83 ? -8.288 -7.870 13.691 1.00 97.81 83 ALA A O 1
ATOM 652 N N . VAL A 1 84 ? -8.327 -5.831 14.622 1.00 95.62 84 VAL A N 1
ATOM 653 C CA . VAL A 1 84 ? -7.429 -5.207 13.637 1.00 95.62 84 VAL A CA 1
ATOM 654 C C . VAL A 1 84 ? -6.021 -5.804 13.711 1.00 95.62 84 VAL A C 1
ATOM 656 O O . VAL A 1 84 ? -5.439 -6.100 12.666 1.00 95.62 84 VAL A O 1
ATOM 659 N N . ALA A 1 85 ? -5.475 -6.016 14.912 1.00 96.69 85 ALA A N 1
ATOM 660 C CA . ALA A 1 85 ? -4.164 -6.639 15.088 1.00 96.69 85 ALA A CA 1
ATOM 661 C C . ALA A 1 85 ? -4.153 -8.092 14.585 1.00 96.69 85 ALA A C 1
ATOM 663 O O . ALA A 1 85 ? -3.241 -8.487 13.856 1.00 96.69 85 ALA A O 1
ATOM 664 N N . GLU A 1 86 ? -5.191 -8.870 14.897 1.00 98.19 86 GLU A N 1
ATOM 665 C CA . GLU A 1 86 ? -5.349 -10.234 14.386 1.00 98.19 86 GLU A CA 1
ATOM 666 C C . GLU A 1 86 ? -5.429 -10.269 12.857 1.00 98.19 86 GLU A C 1
ATOM 668 O O . GLU A 1 86 ? -4.754 -11.079 12.216 1.00 98.19 86 GLU A O 1
ATOM 673 N N . LEU A 1 87 ? -6.221 -9.375 12.255 1.00 96.00 87 LEU A N 1
ATOM 674 C CA . LEU A 1 87 ? -6.316 -9.251 10.802 1.00 96.00 87 LEU A CA 1
ATOM 675 C C . LEU A 1 87 ? -4.959 -8.895 10.186 1.00 96.00 87 LEU A C 1
ATOM 677 O O . LEU A 1 87 ? -4.574 -9.492 9.181 1.00 96.00 87 LEU A O 1
ATOM 681 N N . HIS A 1 88 ? -4.227 -7.957 10.792 1.00 93.94 88 HIS A N 1
ATOM 682 C CA . HIS A 1 88 ? -2.914 -7.534 10.313 1.00 93.94 88 HIS A CA 1
ATOM 683 C C . HIS A 1 88 ? -1.912 -8.697 10.294 1.00 93.94 88 HIS A C 1
ATOM 685 O O . HIS A 1 88 ? -1.262 -8.926 9.274 1.00 93.94 88 HIS A O 1
ATOM 691 N N . LEU A 1 89 ? -1.843 -9.479 11.377 1.00 97.44 89 LEU A N 1
ATOM 692 C CA . LEU A 1 89 ? -0.975 -10.658 11.464 1.00 97.44 89 LEU A CA 1
ATOM 693 C C . LEU A 1 89 ? -1.357 -11.730 10.435 1.00 97.44 89 LEU A C 1
ATOM 695 O O . LEU A 1 89 ? -0.496 -12.249 9.727 1.00 97.44 89 LEU A O 1
ATOM 699 N N . ARG A 1 90 ? -2.654 -12.026 10.289 1.00 97.38 90 ARG A N 1
ATOM 700 C CA . ARG A 1 90 ? -3.130 -13.020 9.313 1.00 97.38 90 ARG A CA 1
ATOM 701 C C . ARG A 1 90 ? -2.837 -12.605 7.875 1.00 97.38 90 ARG A C 1
ATOM 703 O O . ARG A 1 90 ? -2.447 -13.452 7.073 1.00 97.38 90 ARG A O 1
ATOM 710 N N . LEU A 1 91 ? -3.019 -11.326 7.547 1.00 96.19 91 LEU A N 1
ATOM 711 C CA . LEU A 1 91 ? -2.727 -10.799 6.216 1.00 96.19 91 LEU A CA 1
ATOM 712 C C . LEU A 1 91 ? -1.224 -10.852 5.914 1.00 96.19 91 LEU A C 1
ATOM 714 O O . LEU A 1 91 ? -0.842 -11.253 4.816 1.00 96.19 91 LEU A O 1
ATOM 718 N N . HIS A 1 92 ? -0.380 -10.515 6.894 1.00 95.69 92 HIS A N 1
ATOM 719 C CA . HIS A 1 92 ? 1.077 -10.634 6.791 1.00 95.69 92 HIS A CA 1
ATOM 720 C C . HIS A 1 92 ? 1.519 -12.075 6.523 1.00 95.69 92 HIS A C 1
ATOM 722 O O . HIS A 1 92 ? 2.266 -12.340 5.580 1.00 95.69 92 HIS A O 1
ATOM 728 N N . ASP A 1 93 ? 1.005 -13.027 7.301 1.00 97.44 93 ASP A N 1
ATOM 729 C CA . ASP A 1 93 ? 1.336 -14.441 7.131 1.00 97.44 93 ASP A CA 1
ATOM 730 C C . ASP A 1 93 ? 0.815 -15.014 5.811 1.00 97.44 93 ASP A C 1
ATOM 732 O O . ASP A 1 93 ? 1.452 -15.888 5.218 1.00 97.44 93 ASP A O 1
ATOM 736 N N . TRP A 1 94 ? -0.352 -14.558 5.351 1.00 96.75 94 TRP A N 1
ATOM 737 C CA . TRP A 1 94 ? -0.868 -14.912 4.032 1.00 96.75 94 TRP A CA 1
ATOM 738 C C . TRP A 1 94 ? 0.031 -14.366 2.917 1.00 96.75 94 TRP A C 1
ATOM 740 O O . TRP A 1 94 ? 0.367 -15.117 2.003 1.00 96.75 94 TRP A O 1
ATOM 750 N N . GLY A 1 95 ? 0.474 -13.109 3.022 1.00 95.31 95 GLY A N 1
ATOM 751 C CA . GLY A 1 95 ? 1.402 -12.490 2.072 1.00 95.31 95 GLY A CA 1
ATOM 752 C C . GLY A 1 95 ? 2.696 -13.290 1.943 1.00 95.31 95 GLY A C 1
ATOM 753 O O . GLY A 1 95 ? 3.034 -13.740 0.851 1.00 95.31 95 GLY A O 1
ATOM 754 N N . LYS A 1 96 ? 3.340 -13.609 3.073 1.00 95.56 96 LYS A N 1
ATOM 755 C CA . LYS A 1 96 ? 4.542 -14.462 3.100 1.00 95.56 96 LYS A CA 1
ATOM 756 C C . LYS A 1 96 ? 4.329 -15.819 2.433 1.00 95.56 96 LYS A C 1
ATOM 758 O O . LYS A 1 96 ? 5.185 -16.280 1.682 1.00 95.56 96 LYS A O 1
ATOM 763 N N . ARG A 1 97 ? 3.196 -16.475 2.708 1.00 95.69 97 ARG A N 1
ATOM 764 C CA . ARG A 1 97 ? 2.858 -17.772 2.101 1.00 95.69 97 ARG A CA 1
ATOM 765 C C . ARG A 1 97 ? 2.678 -17.659 0.592 1.00 95.69 97 ARG A C 1
ATOM 767 O O . ARG A 1 97 ? 3.203 -18.492 -0.138 1.00 95.69 97 ARG A O 1
ATOM 774 N N . ARG A 1 98 ? 1.964 -16.636 0.126 1.00 95.06 98 ARG A N 1
ATOM 775 C CA . ARG A 1 98 ? 1.759 -16.378 -1.303 1.00 95.06 98 ARG A CA 1
ATOM 776 C C . ARG A 1 98 ? 3.091 -16.151 -2.020 1.00 95.06 98 ARG A C 1
ATOM 778 O O . ARG A 1 98 ? 3.315 -16.737 -3.075 1.00 95.06 98 ARG A O 1
ATOM 785 N N . ASP A 1 99 ? 3.979 -15.362 -1.428 1.00 92.56 99 ASP A N 1
ATOM 786 C CA . ASP A 1 99 ? 5.273 -15.035 -2.027 1.00 92.56 99 ASP A CA 1
ATOM 787 C C . ASP A 1 99 ? 6.219 -16.259 -2.028 1.00 92.56 99 ASP A C 1
ATOM 789 O O . ASP A 1 99 ? 6.945 -16.498 -2.995 1.00 92.56 99 ASP A O 1
ATOM 793 N N . ALA A 1 100 ? 6.147 -17.117 -1.004 1.00 92.62 100 ALA A N 1
ATOM 794 C CA . ALA A 1 100 ? 6.851 -18.404 -0.981 1.00 92.62 100 ALA A CA 1
ATOM 795 C C . ALA A 1 100 ? 6.343 -19.385 -2.061 1.00 92.62 100 ALA A C 1
ATOM 797 O O . ALA A 1 100 ? 7.123 -20.121 -2.665 1.00 92.62 100 ALA A O 1
ATOM 798 N N . VAL A 1 101 ? 5.038 -19.389 -2.354 1.00 87.62 101 VAL A N 1
ATOM 799 C CA . VAL A 1 101 ? 4.475 -20.178 -3.467 1.00 87.62 101 VAL A CA 1
ATOM 800 C C . VAL A 1 101 ? 4.949 -19.631 -4.817 1.00 87.62 101 VAL A C 1
ATOM 802 O O . VAL A 1 101 ? 5.365 -20.406 -5.674 1.00 87.62 101 VAL A O 1
ATOM 805 N N . ALA A 1 102 ? 4.954 -18.307 -4.995 1.00 81.12 102 ALA A N 1
ATOM 806 C CA . ALA A 1 102 ? 5.420 -17.671 -6.228 1.00 81.12 102 ALA A CA 1
ATOM 807 C C . ALA A 1 102 ? 6.906 -17.942 -6.521 1.00 81.12 102 ALA A C 1
ATOM 809 O O . ALA A 1 102 ? 7.291 -18.074 -7.677 1.00 81.12 102 ALA A O 1
ATOM 810 N N . THR A 1 103 ? 7.735 -18.066 -5.483 1.00 75.25 103 THR A N 1
ATOM 811 C CA . THR A 1 103 ? 9.174 -18.348 -5.616 1.00 75.25 103 THR A CA 1
ATOM 812 C C . THR A 1 103 ? 9.512 -19.839 -5.744 1.00 75.25 103 THR A C 1
ATOM 814 O O . THR A 1 103 ? 10.621 -20.167 -6.155 1.00 75.25 103 THR A O 1
ATOM 817 N N . SER A 1 104 ? 8.582 -20.752 -5.427 1.00 69.31 104 SER A N 1
ATOM 818 C CA . SER A 1 104 ? 8.798 -22.212 -5.490 1.00 69.31 104 SER A CA 1
ATOM 819 C C . SER A 1 104 ? 8.285 -22.887 -6.768 1.00 69.31 104 SER A C 1
ATOM 821 O O . SER A 1 104 ? 8.627 -24.044 -7.009 1.00 69.31 104 SER A O 1
ATOM 823 N N . HIS A 1 105 ? 7.513 -22.192 -7.612 1.00 52.41 105 HIS A N 1
ATOM 824 C CA . HIS A 1 105 ? 7.229 -22.642 -8.979 1.00 52.41 105 HIS A CA 1
ATOM 825 C C . HIS A 1 105 ? 8.292 -22.082 -9.937 1.00 52.41 105 HIS A C 1
ATOM 827 O O . HIS A 1 105 ? 8.336 -20.867 -10.129 1.00 52.41 105 HIS A O 1
ATOM 833 N N . PRO A 1 106 ? 9.149 -22.922 -10.551 1.00 48.22 106 PRO A N 1
ATOM 834 C CA . PRO A 1 106 ? 10.085 -22.446 -11.555 1.00 48.22 106 PRO A CA 1
ATOM 835 C C . PRO A 1 106 ? 9.291 -21.989 -12.780 1.00 48.22 106 PRO A C 1
ATOM 837 O O . PRO A 1 106 ? 8.497 -22.752 -13.333 1.00 48.22 106 PRO A O 1
ATOM 840 N N . SER A 1 107 ? 9.490 -20.732 -13.173 1.00 52.22 107 SER A N 1
ATOM 841 C CA . SER A 1 107 ? 9.007 -20.185 -14.438 1.00 52.22 107 SER A CA 1
ATOM 842 C C . SER A 1 107 ? 9.419 -21.116 -15.586 1.00 52.22 107 SER A C 1
ATOM 844 O O . SER A 1 107 ? 10.612 -21.357 -15.775 1.00 52.22 107 SER A O 1
ATOM 846 N N . ILE A 1 108 ? 8.424 -21.667 -16.290 1.00 40.09 108 ILE A N 1
ATOM 847 C CA . ILE A 1 108 ? 8.581 -22.389 -17.566 1.00 40.09 108 ILE A CA 1
ATOM 848 C C . ILE A 1 108 ? 9.027 -21.405 -18.649 1.00 40.09 108 ILE A C 1
ATOM 850 O O . ILE A 1 108 ? 8.496 -20.270 -18.650 1.00 40.09 108 ILE A O 1
#

Secondary structure (DSSP, 8-state):
-HHHHHGGGSHHHHHHHHHHHHHHHTTPPPPHHHHHHHHHHHHHHHHHHHHHHHHHHHHHHHHHHHIIIIIS-HHHHHHHHHHHHHHHHHHHHHHHHHHHHHHHS---

Organism: NCBI:txid586396

Radius of gyration: 21.14 Å; Cα contacts (8 Å, |Δi|>4): 28; chains: 1; bounding box: 43×32×56 Å

Foldseek 3Di:
DVVLVVLVVDPLVVVLVVVVVVCVVVVHDDDPVSVVSVVVSVVVSVVVVVVVVVVVVVVVVVVLCCCLPPPDDPVVNVVVVVVVVVVVVVVVVVVVVVVVVVVPDPDD

Sequence (108 aa):
MARVQESAADASMVELSHLATQMIMRRTTPCLRVNQRVDATLVAKENQMEELLHAADDLRLRTLRAIVHDILTPIQAVHFLIAVAELHLRLHDWGKRRDAVATSHPSI

Nearest PDB structures (foldseek):
  4x8k-assembly1_A  TM=4.716E-01  e=7.131E+00  Mycobacterium tuberculosis

pLDDT: mean 88.1, std 11.2, range [40.09, 98.5]

InterPro domains:
  IPR025422 Transcription factor TGA like domain [PS51806] (1-101)
  IPR051886 Seed Development and Stress Response Regulator [PTHR46354] (1-102)